Protein AF-A0A949HZ44-F1 (afdb_monomer_lite)

pLDDT: mean 90.41, std 11.31, range [50.12, 98.62]

Secondary structure (DSSP, 8-state):
---EEEEEE-TTS-EEEEEE--BTTB-SS--B-TTT--B-HHHHHHHHHHHHTT-------TTHHHHHHHHHHHHHHHHHHHHHHHHHHHHHHHHHHHHHHHHHHHHHHHHHHHHHHHHHHHHHHHHHHHHHHHHHHHHHHHHHHHHHHHHHHHHHHHHHHHHHHHHHHHHH-

Structure (mmCIF, N/CA/C/O backbone):
data_AF-A0A949HZ44-F1
#
_entry.id   AF-A0A949HZ44-F1
#
loop_
_atom_site.group_PDB
_atom_site.id
_atom_site.type_symbol
_atom_site.label_atom_id
_atom_site.label_alt_id
_atom_site.label_comp_id
_atom_site.label_asym_id
_atom_site.label_entity_id
_atom_site.label_seq_id
_atom_site.pdbx_PDB_ins_code
_atom_site.Cartn_x
_atom_site.Cartn_y
_atom_site.Cartn_z
_atom_site.occupancy
_atom_site.B_iso_or_equiv
_atom_site.auth_seq_id
_atom_site.auth_comp_id
_atom_site.auth_asym_id
_atom_site.auth_atom_id
_atom_site.pdbx_PDB_model_num
ATOM 1 N N . MET A 1 1 ? -34.686 -39.260 65.666 1.00 56.06 1 MET A N 1
ATOM 2 C CA . MET A 1 1 ? -35.848 -38.605 66.309 1.00 56.06 1 MET A CA 1
ATOM 3 C C . MET A 1 1 ? -35.494 -37.135 66.494 1.00 56.06 1 MET A C 1
ATOM 5 O O . MET A 1 1 ? -34.360 -36.870 66.865 1.00 56.06 1 MET A O 1
ATOM 9 N N . ALA A 1 2 ? -36.372 -36.196 66.132 1.00 78.25 2 ALA A N 1
ATOM 10 C CA . ALA A 1 2 ? -36.040 -34.767 66.109 1.00 78.25 2 ALA A CA 1
ATOM 11 C C . ALA A 1 2 ? -36.224 -34.125 67.494 1.00 78.25 2 ALA A C 1
ATOM 13 O O . ALA A 1 2 ? -37.278 -34.280 68.111 1.00 78.25 2 ALA A O 1
ATOM 14 N N . THR A 1 3 ? -35.207 -33.410 67.972 1.00 86.12 3 THR A N 1
ATOM 15 C CA . THR A 1 3 ? -35.294 -32.549 69.157 1.00 86.12 3 THR A CA 1
ATOM 16 C C . THR A 1 3 ? -35.895 -31.197 68.771 1.00 86.12 3 THR A C 1
ATOM 18 O O . THR A 1 3 ? -35.612 -30.659 67.700 1.00 86.12 3 THR A O 1
ATOM 21 N N . VAL A 1 4 ? -36.758 -30.655 69.630 1.00 89.19 4 VAL A N 1
ATOM 22 C CA . VAL A 1 4 ? -37.461 -29.386 69.411 1.00 89.19 4 VAL A CA 1
ATOM 23 C C . VAL A 1 4 ? -37.043 -28.377 70.487 1.00 89.19 4 VAL A C 1
ATOM 25 O O . VAL A 1 4 ? -37.170 -28.696 71.673 1.00 89.19 4 VAL A O 1
ATOM 28 N N . PRO A 1 5 ? -36.603 -27.159 70.112 1.00 91.25 5 PRO A N 1
ATOM 29 C CA . PRO A 1 5 ? -36.245 -26.125 71.075 1.00 91.25 5 PRO A CA 1
ATOM 30 C C . PRO A 1 5 ? -37.500 -25.470 71.655 1.00 91.25 5 PRO A C 1
ATOM 32 O O . PRO A 1 5 ? -38.259 -24.796 70.952 1.00 91.25 5 PRO A O 1
ATOM 35 N N . VAL A 1 6 ? -37.711 -25.626 72.959 1.00 91.31 6 VAL A N 1
ATOM 36 C CA . VAL A 1 6 ? -38.863 -25.073 73.677 1.00 91.31 6 VAL A CA 1
ATOM 37 C C . VAL A 1 6 ? -38.409 -23.901 74.541 1.00 91.31 6 VAL A C 1
ATOM 39 O O . VAL A 1 6 ? -37.501 -24.025 75.358 1.00 91.31 6 VAL A O 1
ATOM 42 N N . LYS A 1 7 ? -39.046 -22.738 74.359 1.00 92.38 7 LYS A N 1
ATOM 43 C CA . LYS A 1 7 ? -38.786 -21.507 75.125 1.00 92.38 7 LYS A CA 1
ATOM 44 C C . LYS A 1 7 ? -40.074 -21.052 75.800 1.00 92.38 7 LYS A C 1
ATOM 46 O O . LYS A 1 7 ? -41.062 -20.802 75.111 1.00 92.38 7 LYS A O 1
ATOM 51 N N . ILE A 1 8 ? -40.061 -20.935 77.126 1.00 91.75 8 ILE A N 1
ATOM 52 C CA . ILE A 1 8 ? -41.247 -20.640 77.943 1.00 91.75 8 ILE A CA 1
ATOM 53 C C . ILE A 1 8 ? -40.940 -19.488 78.902 1.00 91.75 8 ILE A C 1
ATOM 55 O O . ILE A 1 8 ? -39.791 -19.257 79.291 1.00 91.75 8 ILE A O 1
ATOM 59 N N . ILE A 1 9 ? -41.984 -18.758 79.288 1.00 92.75 9 ILE A N 1
ATOM 60 C CA . ILE A 1 9 ? -41.935 -17.716 80.311 1.00 92.75 9 ILE A CA 1
ATOM 61 C C . ILE A 1 9 ? -42.932 -18.095 81.409 1.00 92.75 9 ILE A C 1
ATOM 63 O O . ILE A 1 9 ? -44.128 -18.180 81.150 1.00 92.75 9 ILE A O 1
ATOM 67 N N . CYS A 1 10 ? -42.445 -18.341 82.627 1.00 93.31 10 CYS A N 1
ATOM 68 C CA . CYS A 1 10 ? -43.281 -18.635 83.792 1.00 93.31 10 CYS A CA 1
ATOM 69 C C . CYS A 1 10 ? -44.021 -17.363 84.253 1.00 93.31 10 CYS A C 1
ATOM 71 O O . CYS A 1 10 ? -43.443 -16.277 84.182 1.00 93.31 10 CYS A O 1
ATOM 73 N N . PRO A 1 11 ? -45.218 -17.459 84.864 1.00 88.31 11 PRO A N 1
ATOM 74 C CA . PRO A 1 11 ? -45.892 -16.315 85.494 1.00 88.31 11 PRO A CA 1
ATOM 75 C C . PRO A 1 11 ? -45.095 -15.621 86.612 1.00 88.31 11 PRO A C 1
ATOM 77 O O . PRO A 1 11 ? -45.414 -14.492 86.962 1.00 88.31 11 PRO A O 1
ATOM 80 N N . CYS A 1 12 ? -44.053 -16.248 87.174 1.00 91.12 12 CYS A N 1
ATOM 81 C CA . CYS A 1 12 ? -43.128 -15.573 88.093 1.00 91.12 12 CYS A CA 1
ATOM 82 C C . CYS A 1 12 ? -42.110 -14.660 87.372 1.00 91.12 12 CYS A C 1
ATOM 84 O O . CYS A 1 12 ? -41.221 -14.119 88.017 1.00 91.12 12 CYS A O 1
ATOM 86 N N . GLY A 1 13 ? -42.189 -14.541 86.040 1.00 89.50 13 GLY A N 1
ATOM 87 C CA . GLY A 1 13 ? -41.286 -13.757 85.191 1.00 89.50 13 GLY A CA 1
ATOM 88 C C . GLY A 1 13 ? -40.064 -14.523 84.670 1.00 89.50 13 GLY A C 1
ATOM 89 O O . GLY A 1 13 ? -39.397 -14.053 83.748 1.00 89.50 13 GLY A O 1
ATOM 90 N N . GLN A 1 14 ? -39.780 -15.717 85.205 1.00 93.50 14 GLN A N 1
ATOM 91 C CA . GLN A 1 14 ? -38.614 -16.506 84.806 1.00 93.50 14 GLN A CA 1
ATOM 92 C C . GLN A 1 14 ? -38.752 -17.007 83.367 1.00 93.50 14 GLN A C 1
ATOM 94 O O . GLN A 1 14 ? -39.707 -17.710 83.030 1.00 93.50 14 GLN A O 1
ATOM 99 N N . LYS A 1 15 ? -37.752 -16.705 82.539 1.00 93.38 15 LYS A N 1
ATOM 100 C CA . LYS A 1 15 ? -37.610 -17.262 81.190 1.00 93.38 15 LYS A CA 1
ATOM 101 C C . LYS A 1 15 ? -36.667 -18.455 81.239 1.00 93.38 15 LYS A C 1
ATOM 103 O O . LYS A 1 15 ? -35.639 -18.400 81.913 1.00 93.38 15 LYS A O 1
ATOM 108 N N . TYR A 1 16 ? -37.014 -19.523 80.538 1.00 92.06 16 TYR A N 1
ATOM 109 C CA . TYR A 1 16 ? -36.188 -20.722 80.473 1.00 92.06 16 TYR A CA 1
ATOM 110 C C . TYR A 1 16 ? -36.403 -21.442 79.142 1.00 92.06 16 TYR A C 1
ATOM 112 O O . TYR A 1 16 ? -37.449 -21.309 78.498 1.00 92.06 16 TYR A O 1
ATOM 120 N N . ALA A 1 17 ? -35.361 -22.140 78.701 1.00 93.19 17 ALA A N 1
ATOM 121 C CA . ALA A 1 17 ? -35.310 -22.810 77.414 1.00 93.19 17 ALA A CA 1
ATOM 122 C C . ALA A 1 17 ? -34.620 -24.163 77.557 1.00 93.19 17 ALA A C 1
ATOM 124 O O . ALA A 1 17 ? -33.692 -24.298 78.354 1.00 93.19 17 ALA A O 1
ATOM 125 N N . PHE A 1 18 ? -35.084 -25.142 76.793 1.00 92.06 18 PHE A N 1
ATOM 126 C CA . PHE A 1 18 ? -34.542 -26.494 76.775 1.00 92.06 18 PHE A CA 1
ATOM 127 C C . PHE A 1 18 ? -34.931 -27.182 75.468 1.00 92.06 18 PHE A C 1
ATOM 129 O O . PHE A 1 18 ? -35.954 -26.857 74.861 1.00 92.06 18 PHE A O 1
ATOM 136 N N . ASP A 1 19 ? -34.124 -28.150 75.057 1.00 92.25 19 ASP A N 1
ATOM 137 C CA . ASP A 1 19 ? -34.437 -29.012 73.926 1.00 92.25 19 ASP A CA 1
ATOM 138 C C . ASP A 1 19 ? -35.129 -30.270 74.441 1.00 92.25 19 ASP A C 1
ATOM 140 O O . ASP A 1 19 ? -34.665 -30.911 75.385 1.00 92.25 19 ASP A O 1
ATOM 144 N N . VAL A 1 20 ? -36.259 -30.621 73.835 1.00 91.31 20 VAL A N 1
ATOM 145 C CA . VAL A 1 20 ? -37.032 -31.802 74.224 1.00 91.31 20 VAL A CA 1
ATOM 146 C C . VAL A 1 20 ? -37.356 -32.641 73.007 1.00 91.31 20 VAL A C 1
ATOM 148 O O . VAL A 1 20 ? -37.585 -32.125 71.914 1.00 91.31 20 VAL A O 1
ATOM 151 N N . GLN A 1 21 ? -37.393 -33.951 73.204 1.00 92.19 21 GLN A N 1
ATOM 152 C CA . GLN A 1 21 ? -37.931 -34.881 72.231 1.00 92.19 21 GLN A CA 1
ATOM 153 C C . GLN A 1 21 ? -39.382 -35.209 72.620 1.00 92.19 21 GLN A C 1
ATOM 155 O O . GLN A 1 21 ? -39.588 -35.881 73.633 1.00 92.19 21 GLN A O 1
ATOM 160 N N . PRO A 1 22 ? -40.394 -34.721 71.879 1.00 90.31 22 PRO A N 1
ATOM 161 C CA . PRO A 1 22 ? -41.787 -34.961 72.235 1.00 90.31 22 PRO A CA 1
ATOM 162 C C . PRO A 1 22 ? -42.174 -36.438 72.094 1.00 90.31 22 PRO A C 1
ATOM 164 O O . PRO A 1 22 ? -41.756 -37.103 71.144 1.00 90.31 22 PRO A O 1
ATOM 167 N N . PHE A 1 23 ? -43.027 -36.921 72.994 1.00 90.50 23 PHE A N 1
ATOM 168 C CA . PHE A 1 23 ? -43.716 -38.210 72.884 1.00 90.50 23 PHE A CA 1
ATOM 169 C C . PHE A 1 23 ? -45.196 -37.920 72.598 1.00 90.50 23 PHE A C 1
ATOM 171 O O . PHE A 1 23 ? -45.801 -37.106 73.296 1.00 90.50 23 PHE A O 1
ATOM 178 N N . ASP A 1 24 ? -45.747 -38.459 71.505 1.00 87.12 24 ASP A N 1
ATOM 179 C CA . ASP A 1 24 ? -47.090 -38.122 70.985 1.00 87.12 24 ASP A CA 1
ATOM 180 C C . ASP A 1 24 ? -47.368 -36.609 70.852 1.00 87.12 24 ASP A C 1
ATOM 182 O O . ASP A 1 24 ? -48.465 -36.108 71.108 1.00 87.12 24 ASP A O 1
ATOM 186 N N . GLY A 1 25 ? -46.342 -35.842 70.467 1.00 87.38 25 GLY A N 1
ATOM 187 C CA . GLY A 1 25 ? -46.447 -34.389 70.292 1.00 87.38 25 GLY A CA 1
ATOM 188 C C . GLY A 1 25 ? -46.580 -33.596 71.598 1.00 87.38 25 GLY A C 1
ATOM 189 O O . GLY A 1 25 ? -46.962 -32.425 71.564 1.00 87.38 25 GLY A O 1
ATOM 190 N N . ARG A 1 26 ? -46.262 -34.210 72.745 1.00 91.62 26 ARG A N 1
ATOM 191 C CA . ARG A 1 26 ? -46.287 -33.593 74.078 1.00 91.62 26 ARG A CA 1
ATOM 192 C C . ARG A 1 26 ? -44.978 -33.827 74.835 1.00 91.62 26 ARG A C 1
ATOM 194 O O . ARG A 1 26 ? -44.112 -34.590 74.414 1.00 91.62 26 ARG A O 1
ATOM 201 N N . MET A 1 27 ? -44.833 -33.132 75.956 1.00 92.25 27 MET A N 1
ATOM 202 C CA . MET A 1 27 ? -43.734 -33.284 76.899 1.00 92.25 27 MET A CA 1
ATOM 203 C C . MET A 1 27 ? -43.673 -34.716 77.450 1.00 92.25 27 MET A C 1
ATOM 205 O O . MET A 1 27 ? -44.686 -35.196 77.958 1.00 92.25 27 MET A O 1
ATOM 209 N N . PRO A 1 28 ? -42.501 -35.378 77.408 1.00 91.69 28 PRO A N 1
ATOM 210 C CA . PRO A 1 28 ? -42.337 -36.727 77.949 1.00 91.69 28 PRO A CA 1
ATOM 211 C C . PRO A 1 28 ? -42.303 -36.756 79.484 1.00 91.69 28 PRO A C 1
ATOM 213 O O . PRO A 1 28 ? -42.671 -37.757 80.088 1.00 91.69 28 PRO A O 1
ATOM 216 N N . VAL A 1 29 ? -41.867 -35.662 80.119 1.00 91.50 29 VAL A N 1
ATOM 217 C CA . VAL A 1 29 ? -41.779 -35.516 81.578 1.00 91.50 29 VAL A CA 1
ATOM 218 C C . VAL A 1 29 ? -42.298 -34.144 82.017 1.00 91.50 29 VAL A C 1
ATOM 220 O O . VAL A 1 29 ? -42.220 -33.192 81.230 1.00 91.50 29 VAL A O 1
ATOM 223 N N . PRO A 1 30 ? -42.809 -34.013 83.257 1.00 92.75 30 PRO A N 1
ATOM 224 C CA . PRO A 1 30 ? -43.186 -32.720 83.809 1.00 92.75 30 PRO A CA 1
ATOM 225 C C . PRO A 1 30 ? -41.990 -31.767 83.864 1.00 92.75 30 PRO A C 1
ATOM 227 O O . PRO A 1 30 ? -40.879 -32.175 84.206 1.00 92.75 30 PRO A O 1
ATOM 230 N N . VAL A 1 31 ? -42.222 -30.491 83.560 1.00 92.94 31 VAL A N 1
ATOM 231 C CA . VAL A 1 31 ? -41.200 -29.442 83.658 1.00 92.94 31 VAL A CA 1
ATOM 232 C C . VAL A 1 31 ? -41.650 -28.392 84.651 1.00 92.94 31 VAL A C 1
ATOM 234 O O . VAL A 1 31 ? -42.687 -27.755 84.478 1.00 92.94 31 VAL A O 1
ATOM 237 N N . PHE A 1 32 ? -40.828 -28.186 85.674 1.00 95.12 32 PHE A N 1
ATOM 238 C CA . PHE A 1 32 ? -41.060 -27.190 86.708 1.00 95.12 32 PHE A CA 1
ATOM 239 C C . PHE A 1 32 ? -40.191 -25.961 86.480 1.00 95.12 32 PHE A C 1
ATOM 241 O O . PHE A 1 32 ? -39.047 -26.050 86.030 1.00 95.12 32 PHE A O 1
ATOM 248 N N . CYS A 1 33 ? -40.733 -24.796 86.818 1.00 94.50 33 CYS A N 1
ATOM 249 C CA . CYS A 1 33 ? -39.981 -23.554 86.787 1.00 94.50 33 CYS A CA 1
ATOM 250 C C . CYS A 1 33 ? -38.798 -23.628 87.773 1.00 94.50 33 CYS A C 1
ATOM 252 O O . CYS A 1 33 ? -39.036 -23.837 88.965 1.00 94.50 33 CYS A O 1
ATOM 254 N N . PRO A 1 34 ? -37.550 -23.368 87.337 1.00 94.12 34 PRO A N 1
ATOM 255 C CA . PRO A 1 34 ? -36.376 -23.458 88.210 1.00 94.12 34 PRO A CA 1
ATOM 256 C C . PRO A 1 34 ? -36.353 -22.391 89.316 1.00 94.12 34 PRO A C 1
ATOM 258 O O . PRO A 1 34 ? -35.609 -22.529 90.278 1.00 94.12 34 PRO A O 1
ATOM 261 N N . ALA A 1 35 ? -37.159 -21.330 89.193 1.00 94.50 35 ALA A N 1
ATOM 262 C CA . ALA A 1 35 ? -37.201 -20.237 90.164 1.00 94.50 35 ALA A CA 1
ATOM 263 C C . ALA A 1 35 ? -38.286 -20.407 91.242 1.00 94.50 35 ALA A C 1
ATOM 265 O O . ALA A 1 35 ? -38.070 -20.033 92.388 1.00 94.50 35 ALA A O 1
ATOM 266 N N . CYS A 1 36 ? -39.468 -20.929 90.889 1.00 94.69 36 CYS A N 1
ATOM 267 C CA . CYS A 1 36 ? -40.614 -20.988 91.811 1.00 94.69 36 CYS A CA 1
ATOM 268 C C . CYS A 1 36 ? -41.278 -22.366 91.924 1.00 94.69 36 CYS A C 1
ATOM 270 O O . CYS A 1 36 ? -42.276 -22.495 92.629 1.00 94.69 36 CYS A O 1
ATOM 272 N N . GLY A 1 37 ? -40.790 -23.377 91.201 1.00 92.94 37 GLY A N 1
ATOM 273 C CA . GLY A 1 37 ? -41.316 -24.743 91.258 1.00 92.94 37 GLY A CA 1
ATOM 274 C C . GLY A 1 37 ? -42.713 -24.941 90.659 1.00 92.94 37 GLY A C 1
ATOM 275 O O . GLY A 1 37 ? -43.234 -26.049 90.711 1.00 92.94 37 GLY A O 1
ATOM 276 N N . LYS A 1 38 ? -43.342 -23.908 90.075 1.00 93.62 38 LYS A N 1
ATOM 277 C CA . LYS A 1 38 ? -44.639 -24.053 89.391 1.00 93.62 38 LYS A CA 1
ATOM 278 C C . LYS A 1 38 ? -44.521 -24.960 88.167 1.00 93.62 38 LYS A C 1
ATOM 280 O O . LYS A 1 38 ? -43.526 -24.900 87.446 1.00 93.62 38 LYS A O 1
ATOM 285 N N . ASP A 1 39 ? -45.562 -25.749 87.919 1.00 94.88 39 ASP A N 1
ATOM 286 C CA . ASP A 1 39 ? -45.661 -26.626 86.753 1.00 94.88 39 ASP A CA 1
ATOM 287 C C . ASP A 1 39 ? -45.801 -25.808 85.454 1.00 94.88 39 ASP A C 1
ATOM 289 O O . ASP A 1 39 ? -46.775 -25.079 85.260 1.00 94.88 39 ASP A O 1
ATOM 293 N N . GLY A 1 40 ? -44.800 -25.914 84.580 1.00 91.44 40 GLY A N 1
ATOM 294 C CA . GLY A 1 40 ? -44.736 -25.287 83.258 1.00 91.44 40 GLY A CA 1
ATOM 295 C C . GLY A 1 40 ? -45.052 -26.247 82.106 1.00 91.44 40 GLY A C 1
ATOM 296 O O . GLY A 1 40 ? -44.948 -25.865 80.938 1.00 91.44 40 GLY A O 1
ATOM 297 N N . THR A 1 41 ? -45.451 -27.488 82.399 1.00 93.62 41 THR A N 1
ATOM 298 C CA . THR A 1 41 ? -45.674 -28.548 81.397 1.00 93.62 41 THR A CA 1
ATOM 299 C C . THR A 1 41 ? -46.748 -28.164 80.379 1.00 93.62 41 THR A C 1
ATOM 301 O O . THR A 1 41 ? -46.637 -28.473 79.189 1.00 93.62 41 THR A O 1
ATOM 304 N N . ARG A 1 42 ? -47.790 -27.444 80.815 1.00 92.56 42 ARG A N 1
ATOM 305 C CA . ARG A 1 42 ? -48.853 -26.956 79.924 1.00 92.56 42 ARG A CA 1
ATOM 306 C C . ARG A 1 42 ? -48.325 -25.958 78.892 1.00 92.56 42 ARG A C 1
ATOM 308 O O . ARG A 1 42 ? -48.648 -26.081 77.710 1.00 92.56 42 ARG A O 1
ATOM 315 N N . ASP A 1 43 ? -47.501 -25.011 79.322 1.00 92.44 43 ASP A N 1
ATOM 316 C CA . ASP A 1 43 ? -46.927 -23.993 78.440 1.00 92.44 43 ASP A CA 1
ATOM 317 C C . ASP A 1 43 ? -45.933 -24.621 77.455 1.00 92.44 43 ASP A C 1
ATOM 319 O O . ASP A 1 43 ? -45.940 -24.294 76.265 1.00 92.44 43 ASP A O 1
ATOM 323 N N . ALA A 1 44 ? -45.155 -25.605 77.917 1.00 92.31 44 ALA A N 1
ATOM 324 C CA . ALA A 1 44 ? -44.261 -26.394 77.075 1.00 92.31 44 ALA A CA 1
ATOM 325 C C . ALA A 1 44 ? -45.018 -27.120 75.953 1.00 92.31 44 ALA A C 1
ATOM 327 O O . ALA A 1 44 ? -44.655 -27.008 74.781 1.00 92.31 44 ALA A O 1
ATOM 328 N N . ASN A 1 45 ? -46.126 -27.789 76.291 1.00 93.69 45 ASN A N 1
ATOM 329 C CA . ASN A 1 45 ? -46.983 -28.475 75.322 1.00 93.69 45 ASN A CA 1
ATOM 330 C C . ASN A 1 45 ? -47.568 -27.521 74.266 1.00 93.69 45 ASN A C 1
ATOM 332 O O . ASN A 1 45 ? -47.662 -27.889 73.095 1.00 93.69 45 ASN A O 1
ATOM 336 N N . HIS A 1 46 ? -47.925 -26.286 74.639 1.00 91.56 46 HIS A N 1
ATOM 337 C CA . HIS A 1 46 ? -48.403 -25.283 73.678 1.00 91.56 46 HIS A CA 1
ATOM 338 C C . HIS A 1 46 ? -47.318 -24.851 72.682 1.00 91.56 46 HIS A C 1
ATOM 340 O O . HIS A 1 46 ? -47.608 -24.673 71.495 1.00 91.56 46 HIS A O 1
ATOM 346 N N . VAL A 1 47 ? -46.074 -24.692 73.142 1.00 89.94 47 VAL A N 1
ATOM 347 C CA . VAL A 1 47 ? -44.938 -24.341 72.276 1.00 89.94 47 VAL A CA 1
ATOM 348 C C . VAL A 1 47 ? -44.605 -25.490 71.324 1.00 89.94 47 VAL A C 1
ATOM 350 O O . VAL A 1 47 ? -44.483 -25.254 70.122 1.00 89.94 47 VAL A O 1
ATOM 353 N N . ILE A 1 48 ? -44.554 -26.729 71.827 1.00 91.06 48 ILE A N 1
ATOM 354 C CA . ILE A 1 48 ? -44.351 -27.933 71.004 1.00 91.06 48 ILE A CA 1
ATOM 355 C C . ILE A 1 48 ? -45.430 -28.027 69.922 1.00 91.06 48 ILE A C 1
ATOM 357 O O . ILE A 1 48 ? -45.101 -28.161 68.746 1.00 91.06 48 ILE A O 1
ATOM 361 N N . ALA A 1 49 ? -46.707 -27.866 70.286 1.00 89.38 49 ALA A N 1
ATOM 362 C CA . ALA A 1 49 ? -47.809 -27.905 69.328 1.00 89.38 49 ALA A CA 1
ATOM 363 C C . ALA A 1 49 ? -47.661 -26.843 68.224 1.00 89.38 49 ALA A C 1
ATOM 365 O O . ALA A 1 49 ? -47.934 -27.127 67.057 1.00 89.38 49 ALA A O 1
ATOM 366 N N . ARG A 1 50 ? -47.192 -25.632 68.559 1.00 86.50 50 ARG A N 1
ATOM 367 C CA . ARG A 1 50 ? -46.969 -24.555 67.579 1.00 86.50 50 ARG A CA 1
ATOM 368 C C . ARG A 1 50 ? -45.828 -24.879 66.612 1.00 86.50 50 ARG A C 1
ATOM 370 O O . ARG A 1 50 ? -45.975 -24.614 65.419 1.00 86.50 50 ARG A O 1
ATOM 377 N N . ILE A 1 51 ? -44.733 -25.448 67.118 1.00 86.38 51 ILE A N 1
ATOM 378 C CA . ILE A 1 51 ? -43.563 -25.818 66.309 1.00 86.38 51 ILE A CA 1
ATOM 379 C C . ILE A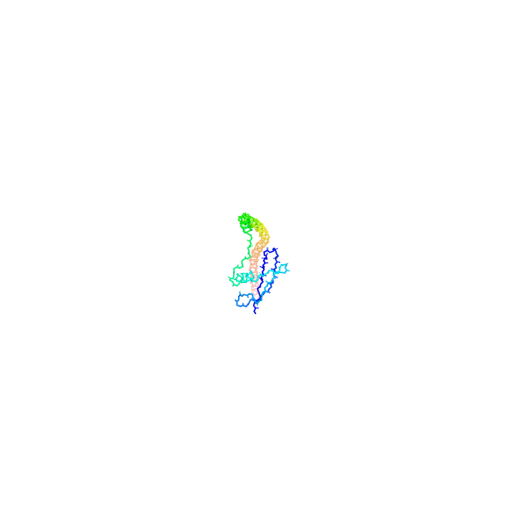 1 51 ? -43.898 -27.002 65.396 1.00 86.38 51 ILE A C 1
ATOM 381 O O . ILE A 1 51 ? -43.645 -26.933 64.196 1.00 86.38 51 ILE A O 1
ATOM 385 N N . LEU A 1 52 ? -44.551 -28.042 65.926 1.00 85.06 52 LEU A N 1
ATOM 386 C CA . LEU A 1 52 ? -45.001 -29.197 65.138 1.00 85.06 52 LEU A CA 1
ATOM 387 C C . LEU A 1 52 ? -46.049 -28.816 64.080 1.00 85.06 52 LEU A C 1
ATOM 389 O O . LEU A 1 52 ? -46.080 -29.410 63.009 1.00 85.06 52 LEU A O 1
ATOM 393 N N . SER A 1 53 ? -46.868 -27.793 64.344 1.00 82.19 53 SER A N 1
ATOM 394 C CA . SER A 1 53 ? -47.831 -27.250 63.372 1.00 82.19 53 SER A CA 1
ATOM 395 C C . SER A 1 53 ? -47.207 -26.278 62.354 1.00 82.19 53 SER A C 1
ATOM 397 O O . SER A 1 53 ? -47.947 -25.627 61.617 1.00 82.19 53 SER A O 1
ATOM 399 N N . GLY A 1 54 ? -45.879 -26.095 62.343 1.00 72.25 54 GLY A N 1
ATOM 400 C CA . GLY A 1 54 ? -45.177 -25.224 61.390 1.00 72.25 54 GLY A CA 1
ATOM 401 C C . GLY A 1 54 ? -45.427 -23.717 61.563 1.00 72.25 54 GLY A C 1
ATOM 402 O O . GLY A 1 54 ? -45.059 -22.933 60.693 1.00 72.25 54 GLY A O 1
ATOM 403 N N . LYS A 1 55 ? -46.031 -23.273 62.677 1.00 64.88 55 LYS A N 1
ATOM 404 C CA . LYS A 1 55 ? -46.402 -21.861 62.929 1.00 64.88 55 LYS A CA 1
ATOM 405 C C . LYS A 1 55 ? -45.304 -21.059 63.644 1.00 64.88 55 LYS A C 1
ATOM 407 O O . LYS A 1 55 ? -45.594 -20.230 64.509 1.00 64.88 55 LYS A O 1
ATOM 412 N N . THR A 1 56 ? -44.041 -21.294 63.306 1.00 54.31 56 THR A N 1
ATOM 413 C CA . THR A 1 56 ? -42.906 -20.489 63.787 1.00 54.31 56 THR A CA 1
ATOM 414 C C . THR A 1 56 ? -42.330 -19.669 62.647 1.00 54.31 56 THR A C 1
ATOM 416 O O . THR A 1 56 ? -41.452 -20.128 61.926 1.00 54.31 56 THR A O 1
ATOM 419 N N . GLN A 1 57 ? -42.817 -18.438 62.506 1.00 52.53 57 GLN A N 1
ATOM 420 C CA . GLN A 1 57 ? -42.197 -17.426 61.660 1.00 52.53 57 GLN A CA 1
ATOM 421 C C . GLN A 1 57 ? -41.375 -16.489 62.557 1.00 52.53 57 GLN A C 1
ATOM 423 O O . GLN A 1 57 ? -41.947 -15.843 63.441 1.00 52.53 57 GLN A O 1
ATOM 428 N N . PRO A 1 58 ? -40.043 -16.411 62.388 1.00 55.66 58 PRO A N 1
ATOM 429 C CA . PRO A 1 58 ? -39.268 -15.300 62.918 1.00 55.66 58 PRO A CA 1
ATOM 430 C C . PRO A 1 58 ? -39.748 -14.020 62.223 1.00 55.66 58 PRO A C 1
ATOM 432 O O . PRO A 1 58 ? -39.624 -13.878 61.009 1.00 55.66 58 PRO A O 1
ATOM 435 N N . LEU A 1 59 ? -40.356 -13.112 62.980 1.00 50.12 59 LEU A N 1
ATOM 436 C CA . LEU A 1 59 ? -40.802 -11.811 62.488 1.00 50.12 59 LEU A CA 1
ATOM 437 C C . LEU A 1 59 ? -39.574 -10.927 62.214 1.00 50.12 59 LEU A C 1
ATOM 439 O O . LEU A 1 59 ? -38.920 -10.473 63.152 1.00 50.12 59 LEU A O 1
ATOM 443 N N . ALA A 1 60 ? -39.263 -10.682 60.939 1.00 56.41 60 ALA A N 1
ATOM 444 C CA . ALA A 1 60 ? -38.405 -9.570 60.534 1.00 56.41 60 ALA A CA 1
ATOM 445 C C . ALA A 1 60 ? -39.218 -8.255 60.571 1.00 56.41 60 ALA A C 1
ATOM 447 O O . ALA A 1 60 ? -40.411 -8.276 60.252 1.00 56.41 60 ALA A O 1
ATOM 448 N N . PRO A 1 61 ? -38.625 -7.113 60.971 1.00 58.97 61 PRO A N 1
ATOM 449 C CA . PRO A 1 61 ? -39.352 -5.852 61.084 1.00 58.97 61 PRO A CA 1
ATOM 450 C C . PRO A 1 61 ? -39.788 -5.311 59.701 1.00 58.97 61 PRO A C 1
ATOM 452 O O . PRO A 1 61 ? -38.976 -5.280 58.777 1.00 58.97 61 PRO A O 1
ATOM 455 N N . PRO A 1 62 ? -41.033 -4.815 59.554 1.00 58.38 62 PRO A N 1
ATOM 456 C CA . PRO A 1 62 ? -41.647 -4.442 58.268 1.00 58.38 62 PRO A CA 1
ATOM 457 C C . PRO A 1 62 ? -41.107 -3.157 57.603 1.00 58.38 62 PRO A C 1
ATOM 459 O O . PRO A 1 62 ? -41.619 -2.753 56.566 1.00 58.38 62 PRO A O 1
ATOM 462 N N . GLY A 1 63 ? -40.101 -2.487 58.177 1.00 61.50 63 GLY A N 1
ATOM 463 C CA . GLY A 1 63 ? -39.620 -1.182 57.692 1.00 61.50 63 GLY A CA 1
ATOM 464 C C . GLY A 1 63 ? -38.372 -1.213 56.806 1.00 61.50 63 GLY A C 1
ATOM 465 O O . GLY A 1 63 ? -38.051 -0.214 56.173 1.00 61.50 63 GLY A O 1
ATOM 466 N N . VAL A 1 64 ? -37.636 -2.327 56.764 1.00 59.41 64 VAL A N 1
ATOM 467 C CA . VAL A 1 64 ? -36.315 -2.360 56.104 1.00 59.41 64 VAL A CA 1
ATOM 468 C C . VAL A 1 64 ? -36.440 -2.586 54.592 1.00 59.41 64 VAL A C 1
ATOM 470 O O . VAL A 1 64 ? -35.684 -2.002 53.822 1.00 59.41 64 VAL A O 1
ATOM 473 N N . SER A 1 65 ? -37.424 -3.373 54.150 1.00 65.19 65 SER A N 1
ATOM 474 C CA . SER A 1 65 ? -37.632 -3.691 52.729 1.00 65.19 65 SER A CA 1
ATOM 475 C C . SER A 1 65 ? -38.146 -2.498 51.918 1.00 65.19 65 SER A C 1
ATOM 477 O O . SER A 1 65 ? -37.611 -2.204 50.854 1.00 65.19 65 SER A O 1
ATOM 479 N N . THR A 1 66 ? -39.100 -1.741 52.463 1.00 69.06 66 THR A N 1
ATOM 480 C CA . THR A 1 66 ? -39.693 -0.554 51.822 1.00 69.06 66 THR A CA 1
ATOM 481 C C . THR A 1 66 ? -38.693 0.595 51.657 1.00 69.06 66 THR A C 1
ATOM 483 O O . THR A 1 66 ? -38.713 1.317 50.656 1.00 69.06 66 THR A O 1
ATOM 486 N N . LEU A 1 67 ? -37.765 0.757 52.606 1.00 72.12 67 LEU A N 1
ATOM 487 C CA . LEU A 1 67 ? -36.662 1.717 52.483 1.00 72.12 67 LEU A CA 1
ATOM 488 C C . LEU A 1 67 ? -35.651 1.291 51.409 1.00 72.12 67 LEU A C 1
ATOM 490 O O . LEU A 1 67 ? -35.143 2.132 50.673 1.00 72.12 67 LEU A O 1
ATOM 494 N N . LEU A 1 68 ? -35.383 -0.009 51.275 1.00 72.81 68 LEU A N 1
ATOM 495 C CA . LEU A 1 68 ? -34.485 -0.519 50.240 1.00 72.81 68 LEU A CA 1
ATOM 496 C C . LEU A 1 68 ? -35.057 -0.308 48.826 1.00 72.81 68 LEU A C 1
ATOM 498 O O . LEU A 1 68 ? -34.337 0.124 47.929 1.00 72.81 68 LEU A O 1
ATOM 502 N N . GLU A 1 69 ? -36.349 -0.572 48.633 1.00 73.50 69 GLU A N 1
ATOM 503 C CA . GLU A 1 69 ? -37.037 -0.443 47.337 1.00 73.50 69 GLU A CA 1
ATOM 504 C C . GLU A 1 69 ? -37.148 1.017 46.873 1.00 73.50 69 GLU A C 1
ATOM 506 O O . GLU A 1 69 ? -36.921 1.329 45.703 1.00 73.50 69 GLU A O 1
ATOM 511 N N . SER A 1 70 ? -37.423 1.941 47.796 1.00 75.75 70 SER A N 1
ATOM 512 C CA . SER A 1 70 ? -37.450 3.380 47.496 1.00 75.75 70 SER A CA 1
ATOM 513 C C . SER A 1 70 ? -36.064 3.907 47.111 1.00 75.75 70 SER A C 1
ATOM 515 O O . SER A 1 70 ? -35.930 4.599 46.097 1.00 75.75 70 SER A O 1
ATOM 517 N N . LEU A 1 71 ? -35.008 3.499 47.821 1.00 78.06 71 LEU A N 1
ATOM 518 C CA . LEU A 1 71 ? -33.629 3.828 47.443 1.00 78.06 71 LEU A CA 1
ATOM 519 C C . LEU A 1 71 ? -33.256 3.257 46.067 1.00 78.06 71 LEU A C 1
ATOM 521 O O . LEU A 1 71 ? -32.679 3.971 45.247 1.00 78.06 71 LEU A O 1
ATOM 525 N N . GLN A 1 72 ? -33.638 2.012 45.771 1.00 78.81 72 GLN A N 1
ATOM 526 C CA . GLN A 1 72 ? -33.405 1.395 44.461 1.00 78.81 72 GLN A CA 1
ATOM 527 C C . GLN A 1 72 ? -34.125 2.141 43.332 1.00 78.81 72 GLN A C 1
ATOM 529 O O . GLN A 1 72 ? -33.511 2.408 42.300 1.00 78.81 72 GLN A O 1
ATOM 534 N N . SER A 1 73 ? -35.382 2.544 43.538 1.00 77.25 73 SER A N 1
ATOM 535 C CA . SER A 1 73 ? -36.151 3.300 42.537 1.00 77.25 73 SER A CA 1
ATOM 536 C C . SER A 1 73 ? -35.563 4.685 42.242 1.00 77.25 73 SER A C 1
ATOM 538 O O . SER A 1 73 ? -35.656 5.166 41.115 1.00 77.25 73 SER A O 1
ATOM 540 N N . THR A 1 74 ? -34.902 5.295 43.231 1.00 80.94 74 THR A N 1
ATOM 541 C CA . THR A 1 74 ? -34.285 6.620 43.089 1.00 80.94 74 THR A CA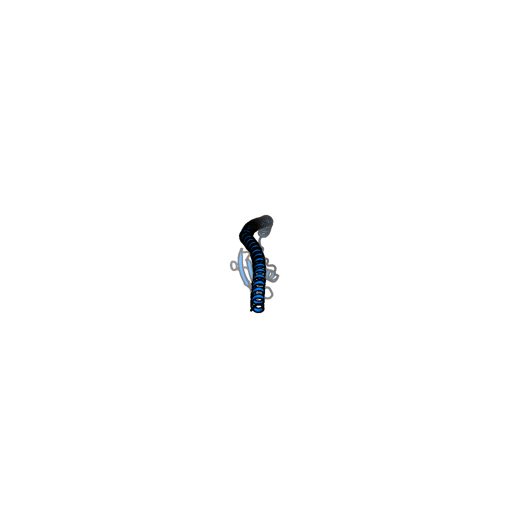 1
ATOM 542 C C . THR A 1 74 ? -32.888 6.533 42.465 1.00 80.94 74 THR A C 1
ATOM 544 O O . THR A 1 74 ? -32.498 7.401 41.690 1.00 80.94 74 THR A O 1
ATOM 547 N N . LEU A 1 75 ? -32.123 5.476 42.762 1.00 84.25 75 LEU A N 1
ATOM 548 C CA . LEU A 1 75 ? -30.745 5.302 42.279 1.00 84.25 75 LEU A CA 1
ATOM 549 C C . LEU A 1 75 ? -30.656 4.661 40.886 1.00 84.25 75 LEU A C 1
ATOM 551 O O . LEU A 1 75 ? -29.734 4.975 40.133 1.00 84.25 75 LEU A O 1
ATOM 555 N N . ALA A 1 76 ? -31.599 3.789 40.521 1.00 86.75 76 ALA A N 1
ATOM 556 C CA . ALA A 1 76 ? -31.626 3.116 39.222 1.00 86.75 76 ALA A CA 1
ATOM 557 C C . ALA A 1 76 ? -31.544 4.061 37.999 1.00 86.75 76 ALA A C 1
ATOM 559 O O . ALA A 1 76 ? -30.712 3.791 37.128 1.00 86.75 76 ALA A O 1
ATOM 560 N N . PRO A 1 77 ? -32.321 5.163 37.902 1.00 87.62 77 PRO A N 1
ATOM 561 C CA . PRO A 1 77 ? -32.228 6.067 36.753 1.00 87.62 77 PRO A CA 1
ATOM 562 C C . PRO A 1 77 ? -30.862 6.760 36.665 1.00 87.62 77 PRO A C 1
ATOM 564 O O . PRO A 1 77 ? -30.278 6.829 35.589 1.00 87.62 77 PRO A O 1
ATOM 567 N N . HIS A 1 78 ? -30.292 7.183 37.796 1.00 90.19 78 HIS A N 1
ATOM 568 C CA . HIS A 1 78 ? -28.976 7.826 37.819 1.00 90.19 78 HIS A CA 1
ATOM 569 C C . HIS A 1 78 ? -27.839 6.875 37.440 1.00 90.19 78 HIS A C 1
ATOM 571 O O . HIS A 1 78 ? -26.894 7.284 36.769 1.00 90.19 78 HIS A O 1
ATOM 577 N N . LEU A 1 79 ? -27.926 5.601 37.831 1.00 92.56 79 LEU A N 1
ATOM 578 C CA . LEU A 1 79 ? -26.970 4.585 37.392 1.00 92.56 79 LEU A CA 1
ATOM 579 C C . LEU A 1 79 ? -27.091 4.315 35.889 1.00 92.56 79 LEU A C 1
ATOM 581 O O . LEU A 1 79 ? -26.069 4.195 35.215 1.00 92.56 79 LEU A O 1
ATOM 585 N N . ALA A 1 80 ? -28.312 4.259 35.352 1.00 93.50 80 ALA A N 1
ATOM 586 C CA . ALA A 1 80 ? -28.534 4.096 33.918 1.00 93.50 80 ALA A CA 1
ATOM 587 C C . ALA A 1 80 ? -27.948 5.271 33.117 1.00 93.50 80 ALA A C 1
ATOM 589 O O . ALA A 1 80 ? -27.251 5.045 32.125 1.00 93.50 80 ALA A O 1
ATOM 590 N N . ASP A 1 81 ? -28.155 6.503 33.585 1.00 94.38 81 ASP A N 1
ATOM 591 C CA . ASP A 1 81 ? -27.568 7.700 32.977 1.00 94.38 81 ASP A CA 1
ATOM 592 C C . ASP A 1 81 ? -26.038 7.699 33.088 1.00 94.38 81 ASP A C 1
ATOM 594 O O . ASP A 1 81 ? -25.352 7.918 32.091 1.00 94.38 81 ASP A O 1
ATOM 598 N N . ALA A 1 82 ? -25.477 7.347 34.248 1.00 95.12 82 ALA A N 1
ATOM 599 C CA . ALA A 1 82 ? -24.028 7.267 34.430 1.00 95.12 82 ALA A CA 1
ATOM 600 C C . ALA A 1 82 ? -23.374 6.222 33.507 1.00 95.12 82 ALA A C 1
ATOM 602 O O . ALA A 1 82 ? -22.302 6.472 32.944 1.00 95.12 82 ALA A O 1
ATOM 603 N N . VAL A 1 83 ? -24.021 5.065 33.318 1.00 96.50 83 VAL A N 1
ATOM 604 C CA . VAL A 1 83 ? -23.564 4.024 32.382 1.00 96.50 83 VAL A CA 1
ATOM 605 C C . VAL A 1 83 ? -23.672 4.514 30.941 1.00 96.50 83 VAL A C 1
ATOM 607 O O . VAL A 1 83 ? -22.712 4.382 30.181 1.00 96.50 83 VAL A O 1
ATOM 610 N N . LYS A 1 84 ? -24.797 5.125 30.560 1.00 96.94 84 LYS A N 1
ATOM 611 C CA . LYS A 1 84 ? -24.984 5.704 29.225 1.00 96.94 84 LYS A CA 1
ATOM 612 C C . LYS A 1 84 ? -23.912 6.749 28.923 1.00 96.94 84 LYS A C 1
ATOM 614 O O . LYS A 1 84 ? -23.274 6.677 27.875 1.00 96.94 84 LYS A O 1
ATOM 619 N N . ASP A 1 85 ? -23.657 7.664 29.851 1.00 96.75 85 ASP A N 1
ATOM 620 C CA . ASP A 1 85 ? -22.642 8.705 29.703 1.00 96.75 85 ASP A CA 1
ATOM 621 C C . ASP A 1 85 ? -21.231 8.126 29.619 1.00 96.75 85 ASP A C 1
ATOM 623 O O . ASP A 1 85 ? -20.394 8.642 28.877 1.00 96.75 85 ASP A O 1
ATOM 627 N N . ALA A 1 86 ? -20.931 7.063 30.370 1.00 97.06 86 ALA A N 1
ATOM 628 C CA . ALA A 1 86 ? -19.654 6.363 30.257 1.00 97.06 86 ALA A CA 1
ATOM 629 C C . ALA A 1 86 ? -19.485 5.732 28.865 1.00 97.06 86 ALA A C 1
ATOM 631 O O . ALA A 1 86 ? -18.454 5.940 28.224 1.00 97.06 86 ALA A O 1
ATOM 632 N N . VAL A 1 87 ? -20.514 5.045 28.362 1.00 98.19 87 VAL A N 1
ATOM 633 C CA . VAL A 1 87 ? -20.497 4.418 27.031 1.00 98.19 87 VAL A CA 1
ATOM 634 C C . VAL A 1 87 ? -20.389 5.463 25.921 1.00 98.19 87 VAL A C 1
ATOM 636 O O . VAL A 1 87 ? -19.590 5.296 25.003 1.00 98.19 87 VAL A O 1
ATOM 639 N N . VAL A 1 88 ? -21.143 6.563 25.997 1.00 98.25 88 VAL A N 1
ATOM 640 C CA . VAL A 1 88 ? -21.082 7.643 24.998 1.00 98.25 88 VAL A CA 1
ATOM 641 C C . VAL A 1 88 ? -19.701 8.295 24.986 1.00 98.25 88 VAL A C 1
ATOM 643 O O . VAL A 1 88 ? -19.158 8.549 23.909 1.00 98.25 88 VAL A O 1
ATOM 646 N N . ARG A 1 89 ? -19.103 8.536 26.160 1.00 97.88 89 ARG A N 1
ATOM 647 C CA . ARG A 1 89 ? -17.741 9.082 26.257 1.00 97.88 89 ARG A CA 1
ATOM 648 C C . ARG A 1 89 ? -16.706 8.139 25.657 1.00 97.88 89 ARG A C 1
ATOM 650 O O . ARG A 1 89 ? -15.850 8.606 24.905 1.00 97.88 89 ARG A O 1
ATOM 657 N N . GLU A 1 90 ? -16.809 6.845 25.943 1.00 98.12 90 GLU A N 1
ATOM 658 C CA . GLU A 1 90 ? -15.913 5.832 25.386 1.00 98.12 90 GLU A CA 1
ATOM 659 C C . GLU A 1 90 ? -16.064 5.737 23.863 1.00 98.12 90 GLU A C 1
ATOM 661 O O . GLU A 1 90 ? -15.084 5.868 23.132 1.00 98.12 90 GLU A O 1
ATOM 666 N N . LEU A 1 91 ? -17.293 5.645 23.350 1.00 98.56 91 LEU A N 1
ATOM 667 C CA . LEU A 1 91 ? -17.550 5.600 21.909 1.00 98.56 91 LEU A CA 1
ATOM 668 C C . LEU A 1 91 ? -17.055 6.871 21.197 1.00 98.56 91 LEU A C 1
ATOM 670 O O . LEU A 1 91 ? -16.504 6.807 20.096 1.00 98.56 91 LEU A O 1
ATOM 674 N N . ALA A 1 92 ? -17.203 8.038 21.828 1.00 98.19 92 ALA A N 1
ATOM 675 C CA . ALA A 1 92 ? -16.669 9.294 21.311 1.00 98.19 92 ALA A CA 1
ATOM 676 C C . ALA A 1 92 ? -15.130 9.333 21.336 1.00 98.19 92 ALA A C 1
ATOM 678 O O . ALA A 1 92 ? -14.515 9.935 20.449 1.00 98.19 92 ALA A O 1
ATOM 679 N N . ALA A 1 93 ? -14.483 8.716 22.329 1.00 97.94 93 ALA A N 1
ATOM 680 C CA . ALA A 1 93 ? -13.031 8.557 22.358 1.00 97.94 93 ALA A CA 1
ATOM 681 C C . ALA A 1 93 ? -12.556 7.617 21.239 1.00 97.94 93 ALA A C 1
ATOM 683 O O . ALA A 1 93 ? -11.684 8.002 20.457 1.00 97.94 93 ALA A O 1
ATOM 684 N N . GLN A 1 94 ? -13.202 6.462 21.083 1.00 98.38 94 GLN A N 1
ATOM 685 C CA . GLN A 1 94 ? -12.910 5.493 20.024 1.00 98.38 94 GLN A CA 1
ATOM 686 C C . GLN A 1 94 ? -13.101 6.091 18.628 1.00 98.38 94 GLN A C 1
ATOM 688 O O . GLN A 1 94 ? -12.236 5.942 17.767 1.00 98.38 94 GLN A O 1
ATOM 693 N N . ARG A 1 95 ? -14.183 6.846 18.396 1.00 98.44 95 ARG A N 1
ATOM 694 C CA . ARG A 1 95 ? -14.406 7.525 17.110 1.00 98.44 95 ARG A CA 1
ATOM 695 C C . ARG A 1 95 ? -13.303 8.533 16.798 1.00 98.44 95 ARG A C 1
ATOM 697 O O . ARG A 1 95 ? -12.863 8.610 15.654 1.00 98.44 95 ARG A O 1
ATOM 704 N N . ARG A 1 96 ? -12.841 9.294 17.796 1.00 98.19 96 ARG A N 1
ATOM 705 C CA . ARG A 1 96 ? -11.714 10.223 17.618 1.00 98.19 96 ARG A CA 1
ATOM 706 C C . ARG A 1 96 ? -10.422 9.483 17.284 1.00 98.19 96 ARG A C 1
ATOM 708 O O . ARG A 1 96 ? -9.725 9.906 16.368 1.00 98.19 96 ARG A O 1
ATOM 715 N N . GLN A 1 97 ? -10.133 8.377 17.968 1.00 98.19 97 GLN A N 1
ATOM 716 C CA . GLN A 1 97 ? -8.967 7.539 17.670 1.00 98.19 97 GLN A CA 1
ATOM 717 C C . GLN A 1 97 ? -9.029 6.953 16.256 1.00 98.19 97 GLN A C 1
ATOM 719 O O . GLN A 1 97 ? -8.045 7.032 15.526 1.00 98.19 97 GLN A O 1
ATOM 724 N N . LEU A 1 98 ? -10.186 6.431 15.841 1.00 98.62 98 LEU A N 1
ATOM 725 C CA . LEU A 1 98 ? -10.371 5.879 14.500 1.00 98.62 98 LEU A CA 1
ATOM 726 C C . LEU A 1 98 ? -10.174 6.947 13.419 1.00 98.62 98 LEU A C 1
ATOM 728 O O . LEU A 1 98 ? -9.476 6.701 12.441 1.00 98.62 98 LEU A O 1
ATOM 732 N N . LEU A 1 99 ? -10.752 8.138 13.602 1.00 98.44 99 LEU A N 1
ATOM 733 C CA . LEU A 1 99 ? -10.576 9.248 12.662 1.00 98.44 99 LEU A CA 1
ATOM 734 C C . LEU A 1 99 ? -9.115 9.706 12.589 1.00 98.44 99 LEU A C 1
ATOM 736 O O . LEU A 1 99 ? -8.617 9.947 11.493 1.00 98.44 99 LEU A O 1
ATOM 740 N N . ALA A 1 100 ? -8.420 9.782 13.726 1.00 98.19 100 ALA A N 1
ATOM 741 C CA . ALA A 1 100 ? -6.998 10.110 13.751 1.00 98.19 100 ALA A CA 1
ATOM 742 C C . ALA A 1 100 ? -6.170 9.057 12.996 1.00 98.19 100 ALA A C 1
ATOM 744 O O . ALA A 1 100 ? -5.380 9.414 12.128 1.00 98.19 100 ALA A O 1
ATOM 745 N N . ALA A 1 101 ? -6.411 7.767 13.247 1.00 97.31 101 ALA A N 1
ATOM 746 C CA . ALA A 1 101 ? -5.735 6.679 12.542 1.00 97.31 101 ALA A CA 1
ATOM 747 C C . ALA A 1 101 ? -6.007 6.709 11.028 1.00 97.31 101 ALA A C 1
ATOM 749 O O . ALA A 1 101 ? -5.087 6.526 10.234 1.00 97.31 101 ALA A O 1
ATOM 750 N N . GLN A 1 102 ? -7.248 6.995 10.616 1.00 98.12 102 GLN A N 1
ATOM 751 C CA . GLN A 1 102 ? -7.601 7.160 9.202 1.00 98.12 102 GLN A CA 1
ATOM 752 C C . GLN A 1 102 ? -6.862 8.336 8.556 1.00 98.12 102 GLN A C 1
ATOM 754 O O . GLN A 1 102 ? -6.372 8.201 7.436 1.00 98.12 102 GLN A O 1
ATOM 759 N N . GLN A 1 103 ? -6.750 9.472 9.248 1.00 97.75 103 GLN A N 1
ATOM 760 C CA . GLN A 1 103 ? -6.004 10.632 8.753 1.00 97.75 103 GLN A CA 1
ATOM 761 C C . GLN A 1 103 ? -4.510 10.325 8.608 1.00 97.75 103 GLN A C 1
ATOM 763 O O . GLN A 1 103 ? -3.915 10.671 7.587 1.00 97.75 103 GLN A O 1
ATOM 768 N N . THR A 1 104 ? -3.913 9.637 9.585 1.00 98.06 104 THR A N 1
ATOM 769 C CA . THR A 1 104 ? -2.513 9.197 9.510 1.00 98.06 104 THR A CA 1
ATOM 770 C C . THR A 1 104 ? -2.295 8.247 8.336 1.00 98.06 104 THR A C 1
ATOM 772 O O . THR A 1 104 ? -1.420 8.496 7.510 1.00 98.06 104 THR A O 1
ATOM 775 N N . ALA A 1 105 ? -3.138 7.221 8.195 1.00 97.81 105 ALA A N 1
ATOM 776 C CA . ALA A 1 105 ? -3.052 6.277 7.084 1.00 97.81 105 ALA A CA 1
ATOM 777 C C . ALA A 1 105 ? -3.206 6.975 5.720 1.00 97.81 105 ALA A C 1
ATOM 779 O O . ALA A 1 105 ? -2.468 6.678 4.783 1.00 97.81 105 ALA A O 1
ATOM 780 N N . ALA A 1 106 ? -4.119 7.945 5.599 1.00 97.50 106 ALA A N 1
ATOM 781 C CA . ALA A 1 106 ? -4.282 8.722 4.372 1.00 97.50 106 ALA A CA 1
ATOM 782 C C . ALA A 1 106 ? -3.021 9.538 4.023 1.00 97.50 106 ALA A C 1
ATOM 784 O O . ALA A 1 106 ? -2.611 9.567 2.861 1.00 97.50 106 ALA A O 1
ATOM 785 N N . ALA A 1 107 ? -2.371 10.155 5.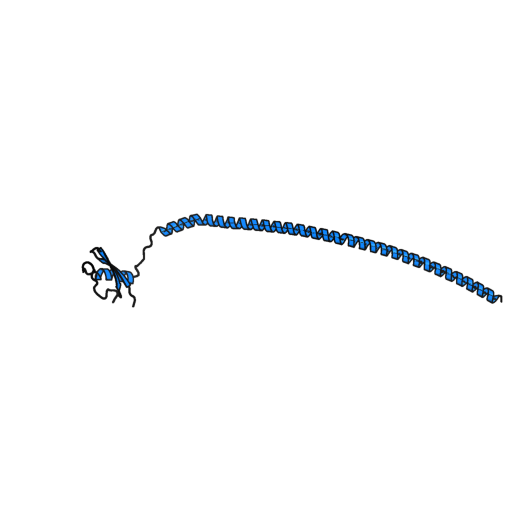014 1.00 97.81 107 ALA A N 1
ATOM 786 C CA . ALA A 1 107 ? -1.128 10.901 4.806 1.00 97.81 107 ALA A CA 1
ATOM 787 C C . ALA A 1 107 ? 0.042 9.988 4.389 1.00 97.81 107 ALA A C 1
ATOM 789 O O . ALA A 1 107 ? 0.838 10.339 3.510 1.00 97.81 107 ALA A O 1
ATOM 790 N N . GLU A 1 108 ? 0.131 8.794 4.976 1.00 98.06 108 GLU A N 1
ATOM 791 C CA . GLU A 1 108 ? 1.109 7.777 4.581 1.00 98.06 108 GLU A CA 1
ATOM 792 C C . GLU A 1 108 ? 0.881 7.316 3.138 1.00 98.06 108 GLU A C 1
ATOM 794 O O . GLU A 1 108 ? 1.832 7.262 2.357 1.00 98.06 108 GLU A O 1
ATOM 799 N N . LEU A 1 109 ? -0.372 7.077 2.740 1.00 98.06 109 LEU A N 1
ATOM 800 C CA . LEU A 1 109 ? -0.713 6.723 1.360 1.00 98.06 109 LEU A CA 1
ATOM 801 C C . LEU A 1 109 ? -0.312 7.820 0.369 1.00 98.06 109 LEU A C 1
ATOM 803 O O . LEU A 1 109 ? 0.308 7.516 -0.648 1.00 98.06 109 LEU A O 1
ATOM 807 N N . MET A 1 110 ? -0.584 9.092 0.671 1.00 97.69 110 MET A N 1
ATOM 808 C CA . MET A 1 110 ? -0.133 10.207 -0.174 1.00 97.69 110 MET A CA 1
ATOM 809 C C . MET A 1 110 ? 1.398 10.262 -0.287 1.00 97.69 110 MET A C 1
ATOM 811 O O . MET A 1 110 ? 1.953 10.517 -1.360 1.00 97.69 110 MET A O 1
ATOM 815 N N . THR A 1 111 ? 2.100 9.967 0.808 1.00 98.19 111 THR A N 1
ATOM 816 C CA . THR A 1 111 ? 3.565 9.874 0.811 1.00 98.19 111 THR A CA 1
ATOM 817 C C . THR A 1 111 ? 4.053 8.725 -0.076 1.00 98.19 111 THR A C 1
ATOM 819 O O . THR A 1 111 ? 5.027 8.881 -0.810 1.00 98.19 111 THR A O 1
ATOM 822 N N . LEU A 1 112 ? 3.382 7.573 -0.054 1.00 98.00 112 LEU A N 1
ATOM 823 C CA . LEU A 1 112 ? 3.729 6.443 -0.917 1.00 98.00 112 LEU A CA 1
ATOM 824 C C . LEU A 1 112 ? 3.465 6.747 -2.394 1.00 98.00 112 LEU A C 1
ATOM 826 O O . LEU A 1 112 ? 4.324 6.452 -3.223 1.00 98.00 112 LEU A O 1
ATOM 830 N N . VAL A 1 113 ? 2.334 7.378 -2.720 1.00 97.69 113 VAL A N 1
ATOM 831 C CA . VAL A 1 113 ? 2.003 7.789 -4.095 1.00 97.69 113 VAL A CA 1
ATOM 832 C C . VAL A 1 113 ? 3.068 8.736 -4.646 1.00 97.69 113 VAL A C 1
ATOM 834 O O . VAL A 1 113 ? 3.648 8.445 -5.687 1.00 97.69 113 VAL A O 1
ATOM 837 N N . SER A 1 114 ? 3.422 9.793 -3.910 1.00 96.81 114 SER A N 1
ATOM 838 C CA . SER A 1 114 ? 4.468 10.730 -4.354 1.00 96.81 114 SER A CA 1
ATOM 839 C C . SER A 1 114 ? 5.840 10.061 -4.518 1.00 96.81 114 SER A C 1
ATOM 841 O O . SER A 1 114 ? 6.571 10.356 -5.462 1.00 96.81 114 SER A O 1
ATOM 843 N N . ARG A 1 115 ? 6.207 9.111 -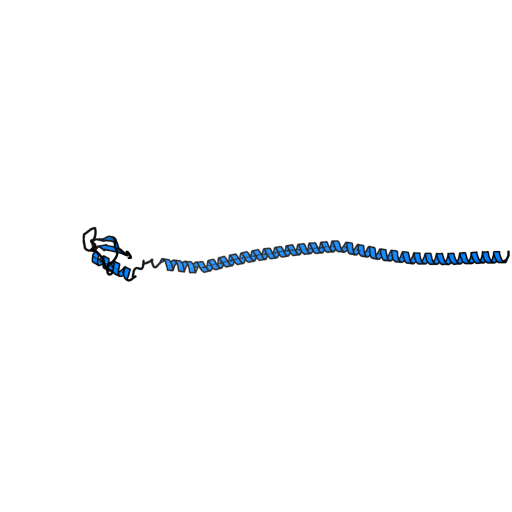3.645 1.00 97.50 115 ARG A N 1
ATOM 844 C CA . ARG A 1 115 ? 7.443 8.322 -3.809 1.00 97.50 115 ARG A CA 1
ATOM 845 C C . ARG A 1 115 ? 7.408 7.451 -5.059 1.00 97.50 115 ARG A C 1
ATOM 847 O O . ARG A 1 115 ? 8.421 7.359 -5.748 1.00 97.50 115 ARG A O 1
ATOM 854 N N . LEU A 1 116 ? 6.269 6.826 -5.351 1.00 97.50 116 LEU A N 1
ATOM 855 C CA . LEU A 1 116 ? 6.097 6.025 -6.560 1.00 97.50 116 LEU A CA 1
ATOM 856 C C . LEU A 1 116 ? 6.189 6.890 -7.814 1.00 97.50 116 LEU A C 1
ATOM 858 O O . LEU A 1 116 ? 6.896 6.509 -8.739 1.00 97.50 116 LEU A O 1
ATOM 862 N N . GLU A 1 117 ? 5.563 8.063 -7.831 1.00 96.06 117 GLU A N 1
ATOM 863 C CA . GLU A 1 117 ? 5.675 9.017 -8.942 1.00 96.06 117 GLU A CA 1
ATOM 864 C C . GLU A 1 117 ? 7.126 9.462 -9.152 1.00 96.06 117 GLU A C 1
ATOM 866 O O . GLU A 1 117 ? 7.636 9.400 -10.272 1.00 96.06 117 GLU A O 1
ATOM 871 N N . ASN A 1 118 ? 7.832 9.801 -8.069 1.00 95.12 118 ASN A N 1
ATOM 872 C CA . ASN A 1 118 ? 9.251 10.162 -8.112 1.00 95.12 118 ASN A CA 1
ATOM 873 C C . ASN A 1 118 ? 10.145 9.022 -8.613 1.00 95.12 118 ASN A C 1
ATOM 875 O O . ASN A 1 118 ? 11.189 9.277 -9.208 1.00 95.12 118 ASN A O 1
ATOM 879 N N . MET A 1 119 ? 9.765 7.766 -8.372 1.00 94.81 119 MET A N 1
ATOM 880 C CA . MET A 1 119 ? 10.469 6.608 -8.920 1.00 94.81 119 MET A CA 1
ATOM 881 C C . MET A 1 119 ? 10.100 6.327 -10.380 1.00 94.81 119 MET A C 1
ATOM 883 O O . MET A 1 119 ? 10.962 5.925 -11.158 1.00 94.81 119 MET A O 1
ATOM 887 N N . GLN A 1 120 ? 8.838 6.517 -10.761 1.00 95.69 120 GLN A N 1
ATOM 888 C CA . GLN A 1 120 ? 8.341 6.222 -12.105 1.00 95.69 120 GLN A CA 1
ATOM 889 C C . GLN A 1 120 ? 8.785 7.270 -13.131 1.00 95.69 120 GLN A C 1
ATOM 891 O O . GLN A 1 120 ? 9.191 6.898 -14.232 1.00 95.69 120 GLN A O 1
ATOM 896 N N . ALA A 1 121 ? 8.773 8.558 -12.776 1.00 91.62 121 ALA A N 1
ATOM 897 C CA . ALA A 1 121 ? 9.182 9.653 -13.657 1.00 91.62 121 ALA A CA 1
ATOM 898 C C . ALA A 1 121 ? 10.571 9.450 -14.310 1.00 91.62 121 ALA A C 1
ATOM 900 O O . ALA A 1 121 ? 10.640 9.448 -15.543 1.00 91.62 121 ALA A O 1
ATOM 901 N N . PRO A 1 122 ? 11.664 9.186 -13.560 1.00 96.25 122 PRO A N 1
ATOM 902 C CA . PRO A 1 122 ? 12.983 8.988 -14.160 1.00 96.25 122 PRO A CA 1
ATOM 903 C C . PRO A 1 122 ? 13.072 7.706 -14.995 1.00 96.25 122 PRO A C 1
ATOM 905 O O . PRO A 1 122 ? 13.875 7.635 -15.922 1.00 96.25 122 PRO A O 1
ATOM 908 N N . LEU A 1 123 ? 12.274 6.676 -14.690 1.00 95.94 123 LEU A N 1
ATOM 909 C CA . LEU A 1 123 ? 12.247 5.451 -15.492 1.00 95.94 123 LEU A CA 1
ATOM 910 C C . LEU A 1 123 ? 11.631 5.710 -16.866 1.00 95.94 123 LEU A C 1
ATOM 912 O O . LEU A 1 123 ? 12.206 5.296 -17.871 1.00 95.94 123 LEU A O 1
ATOM 916 N N . PHE A 1 124 ? 10.510 6.431 -16.924 1.00 96.31 124 PHE A N 1
ATOM 917 C CA . PHE A 1 124 ? 9.895 6.809 -18.197 1.00 96.31 124 PHE A CA 1
ATOM 918 C C . PHE A 1 124 ? 10.793 7.730 -19.023 1.00 96.31 124 PHE A C 1
ATOM 920 O O . PHE A 1 124 ? 10.880 7.564 -20.237 1.00 96.31 124 PHE A O 1
ATOM 927 N N . GLU A 1 125 ? 11.495 8.663 -18.381 1.00 96.50 125 GLU A N 1
ATOM 928 C CA . GLU A 1 125 ? 12.454 9.534 -19.064 1.00 96.50 125 GLU A CA 1
ATOM 929 C C . GLU A 1 125 ? 13.624 8.738 -19.661 1.00 96.50 125 GLU A C 1
ATOM 931 O O . GLU A 1 125 ? 13.964 8.917 -20.830 1.00 96.50 125 GLU A O 1
ATOM 936 N N . ARG A 1 126 ? 14.186 7.786 -18.903 1.00 97.88 126 ARG A N 1
ATOM 937 C CA . ARG A 1 126 ? 15.237 6.885 -19.407 1.00 97.88 126 ARG A CA 1
ATOM 938 C C . ARG A 1 126 ? 14.753 6.014 -20.560 1.00 97.88 126 ARG A C 1
ATOM 940 O O . ARG A 1 126 ? 15.499 5.828 -21.515 1.00 97.88 126 ARG A O 1
ATOM 947 N N . LEU A 1 127 ? 13.531 5.486 -20.482 1.00 97.75 127 LEU A N 1
ATOM 948 C CA . LEU A 1 127 ? 12.948 4.692 -21.565 1.00 97.75 127 LEU A CA 1
ATOM 949 C C . LEU A 1 127 ? 12.844 5.511 -22.851 1.00 97.75 127 LEU A C 1
ATOM 951 O O . LEU A 1 127 ? 13.322 5.049 -23.882 1.00 97.75 127 LEU A O 1
ATOM 955 N N . ARG A 1 128 ? 12.335 6.746 -22.771 1.00 97.94 128 ARG A N 1
ATOM 956 C CA . ARG A 1 128 ? 12.280 7.649 -23.931 1.00 97.94 128 ARG A CA 1
ATOM 957 C C . ARG A 1 128 ? 13.667 7.940 -24.494 1.00 97.94 128 ARG A C 1
ATOM 959 O O . ARG A 1 128 ? 13.868 7.833 -25.695 1.00 97.94 128 ARG A O 1
ATOM 966 N N . ALA A 1 129 ? 14.646 8.221 -23.633 1.00 98.19 129 ALA A N 1
ATOM 967 C CA . ALA A 1 129 ? 16.019 8.451 -24.076 1.00 98.19 129 ALA A CA 1
ATOM 968 C C . ALA A 1 129 ? 16.615 7.230 -24.806 1.00 98.19 129 ALA A C 1
ATOM 970 O O . ALA A 1 129 ? 17.330 7.384 -25.798 1.00 98.19 129 ALA A O 1
ATOM 971 N N . TYR A 1 130 ? 16.320 6.010 -24.343 1.00 97.38 130 TYR A N 1
ATOM 972 C CA . TYR A 1 130 ? 16.736 4.792 -25.039 1.00 97.38 130 TYR A CA 1
ATOM 973 C C . TYR A 1 130 ? 15.996 4.587 -26.360 1.00 97.38 130 TYR A C 1
ATOM 975 O O . TYR A 1 130 ? 16.630 4.200 -27.339 1.00 97.38 130 TYR A O 1
ATOM 983 N N . GLU A 1 131 ? 14.694 4.861 -26.413 1.00 98.56 131 GLU A N 1
ATOM 984 C CA . GLU A 1 131 ? 13.905 4.805 -27.649 1.00 98.56 131 GLU A CA 1
ATOM 985 C C . GLU A 1 131 ? 14.451 5.774 -28.706 1.00 98.56 131 GLU A C 1
ATOM 987 O O . GLU A 1 131 ? 14.695 5.362 -29.842 1.00 98.56 131 GLU A O 1
ATOM 992 N N . ASP A 1 132 ? 14.736 7.019 -28.323 1.00 98.50 132 ASP A N 1
ATOM 993 C CA . ASP A 1 132 ? 15.320 8.028 -29.211 1.00 98.50 132 ASP A CA 1
ATOM 994 C C . ASP A 1 132 ? 16.695 7.583 -29.728 1.00 98.50 132 ASP A C 1
ATOM 996 O O . ASP A 1 132 ? 16.972 7.646 -30.930 1.00 98.50 132 ASP A O 1
ATOM 1000 N N . ARG A 1 133 ? 17.550 7.050 -28.843 1.00 98.50 133 ARG A N 1
ATOM 1001 C CA . ARG A 1 133 ? 18.874 6.553 -29.239 1.00 98.50 133 ARG A CA 1
ATOM 1002 C C . ARG A 1 133 ? 18.784 5.341 -30.163 1.00 98.50 133 ARG A C 1
ATOM 1004 O O . ARG A 1 133 ? 19.598 5.213 -31.074 1.00 98.50 133 ARG A O 1
ATOM 1011 N N . LEU A 1 134 ? 17.816 4.451 -29.952 1.00 98.56 134 LEU A N 1
ATOM 1012 C CA . LEU A 1 134 ? 17.577 3.321 -30.850 1.00 98.56 134 LEU A CA 1
ATOM 1013 C C . LEU A 1 134 ? 17.165 3.801 -32.243 1.00 98.56 134 LEU A C 1
ATOM 1015 O O . LEU A 1 134 ? 17.682 3.279 -33.228 1.00 98.56 134 LEU A O 1
ATOM 1019 N N . GLN A 1 135 ? 16.298 4.811 -32.336 1.00 98.62 135 GLN A N 1
ATOM 1020 C CA . GLN A 1 135 ? 15.912 5.394 -33.624 1.00 98.62 135 GLN A CA 1
ATOM 1021 C C . GLN A 1 135 ? 17.094 6.065 -34.329 1.00 98.62 135 GLN A C 1
ATOM 1023 O O . GLN A 1 135 ? 17.254 5.923 -35.541 1.00 98.62 135 GLN A O 1
ATOM 1028 N N . GLU A 1 136 ? 17.937 6.782 -33.587 1.00 98.50 136 GLU A N 1
ATOM 1029 C CA . GLU A 1 136 ? 19.152 7.390 -34.130 1.00 98.50 136 GLU A CA 1
ATOM 1030 C C . GLU A 1 136 ? 20.106 6.324 -34.687 1.00 98.50 136 GLU A C 1
ATOM 1032 O O . GLU A 1 136 ? 20.499 6.393 -35.851 1.00 98.50 136 GLU A O 1
ATOM 1037 N N . LEU A 1 137 ? 20.390 5.282 -33.900 1.00 98.50 137 LEU A N 1
ATOM 1038 C CA . LEU A 1 137 ? 21.244 4.168 -34.320 1.00 98.50 137 LEU A CA 1
ATOM 1039 C C . LEU A 1 137 ? 20.673 3.416 -35.530 1.00 98.50 137 LEU A C 1
ATOM 1041 O O . LEU A 1 137 ? 21.428 2.998 -36.408 1.00 98.50 137 LEU A O 1
ATOM 1045 N N . GLN A 1 138 ? 19.351 3.256 -35.613 1.00 98.50 138 GLN A N 1
ATOM 1046 C CA . GLN A 1 138 ? 18.698 2.663 -36.783 1.00 98.50 138 GLN A CA 1
ATOM 1047 C C . GLN A 1 138 ? 18.938 3.500 -38.045 1.00 98.50 138 GLN A C 1
ATOM 1049 O O . GLN A 1 138 ? 19.316 2.946 -39.078 1.00 98.50 138 GLN A O 1
ATOM 1054 N N . ARG A 1 139 ? 18.806 4.830 -37.960 1.00 98.19 139 ARG A N 1
ATOM 1055 C CA . ARG A 1 139 ? 19.080 5.735 -39.091 1.00 98.19 139 ARG A CA 1
ATOM 1056 C C . ARG A 1 139 ? 20.544 5.701 -39.512 1.00 98.19 139 ARG A C 1
ATOM 1058 O O . ARG A 1 139 ? 20.836 5.669 -40.706 1.00 98.19 139 ARG A O 1
ATOM 1065 N N . GLU A 1 140 ? 21.464 5.693 -38.549 1.00 98.12 140 GLU A N 1
ATOM 1066 C CA . GLU A 1 140 ? 22.898 5.567 -38.828 1.00 98.12 140 GLU A CA 1
ATOM 1067 C C . GLU A 1 140 ? 23.206 4.260 -39.567 1.00 98.12 140 GLU A C 1
ATOM 1069 O O . GLU A 1 140 ? 23.932 4.268 -40.564 1.00 98.12 140 GLU A O 1
ATOM 1074 N N . LEU A 1 141 ? 22.615 3.145 -39.127 1.00 98.38 141 LEU A N 1
ATOM 1075 C CA . LEU A 1 141 ? 22.815 1.840 -39.752 1.00 98.38 141 LEU A CA 1
ATOM 1076 C C . LEU A 1 141 ? 22.266 1.797 -41.185 1.00 98.38 141 LEU A C 1
ATOM 1078 O O . LEU A 1 141 ? 22.922 1.258 -42.081 1.00 98.38 141 LEU A O 1
ATOM 1082 N N . GLU A 1 142 ? 21.094 2.383 -41.429 1.00 97.62 142 GLU A N 1
ATOM 1083 C CA . GLU A 1 142 ? 20.514 2.503 -42.772 1.00 97.62 142 GLU A CA 1
ATOM 1084 C C . GLU A 1 142 ? 21.396 3.352 -43.696 1.00 97.62 142 GLU A C 1
ATOM 1086 O O . GLU A 1 142 ? 21.703 2.934 -44.818 1.00 97.62 142 GLU A O 1
ATOM 1091 N N . ALA A 1 143 ? 21.875 4.500 -43.209 1.00 97.38 143 ALA A N 1
ATOM 1092 C CA . ALA A 1 143 ? 22.773 5.374 -43.957 1.00 97.38 143 ALA A CA 1
ATOM 1093 C C . ALA A 1 143 ? 24.095 4.669 -44.303 1.00 97.38 143 ALA A C 1
ATOM 1095 O O . ALA A 1 143 ? 24.520 4.672 -45.462 1.00 97.38 143 ALA A O 1
ATOM 1096 N N . GLN A 1 144 ? 24.716 3.999 -43.328 1.00 97.50 144 GLN A N 1
ATOM 1097 C CA . GLN A 1 144 ? 25.937 3.221 -43.550 1.00 97.50 144 GLN A CA 1
ATOM 1098 C C . GLN A 1 144 ? 25.710 2.068 -44.530 1.00 97.50 144 GLN A C 1
ATOM 1100 O O . GLN A 1 144 ? 26.547 1.818 -45.396 1.00 97.50 144 GLN A O 1
ATOM 1105 N N . THR A 1 145 ? 24.568 1.386 -44.447 1.00 97.44 145 THR A N 1
ATOM 1106 C CA . THR A 1 145 ? 24.207 0.325 -45.396 1.00 97.44 145 THR A CA 1
ATOM 1107 C C . THR A 1 145 ? 24.074 0.876 -46.820 1.00 97.44 145 THR A C 1
ATOM 1109 O O . THR A 1 145 ? 24.546 0.242 -47.770 1.00 97.44 145 THR A O 1
ATOM 1112 N N . GLY A 1 146 ? 23.498 2.074 -46.978 1.00 96.62 146 GLY A N 1
ATOM 1113 C CA . GLY A 1 146 ? 23.430 2.797 -48.251 1.00 96.62 146 GLY A CA 1
ATOM 1114 C C . GLY A 1 146 ? 24.812 3.113 -48.828 1.00 96.62 146 GLY A C 1
ATOM 1115 O O . GLY A 1 146 ? 25.116 2.695 -49.948 1.00 96.62 146 GLY A O 1
ATOM 1116 N N . LEU A 1 147 ? 25.676 3.756 -48.035 1.00 96.56 147 LEU A N 1
ATOM 1117 C CA . LEU A 1 147 ? 27.050 4.094 -48.433 1.00 96.56 147 LEU A CA 1
ATOM 1118 C C . LEU A 1 147 ? 27.870 2.849 -48.797 1.00 96.56 147 LEU A C 1
ATOM 1120 O O . LEU A 1 147 ? 28.551 2.821 -49.823 1.00 96.56 147 LEU A O 1
ATOM 1124 N N . ASN A 1 148 ? 27.762 1.783 -48.002 1.00 97.19 148 ASN A N 1
ATOM 1125 C CA . ASN A 1 148 ? 28.435 0.515 -48.279 1.00 97.19 148 ASN A CA 1
ATOM 1126 C C . ASN A 1 148 ? 27.974 -0.086 -49.615 1.00 97.19 148 ASN A C 1
ATOM 1128 O O . ASN A 1 148 ? 28.792 -0.586 -50.391 1.00 97.19 148 ASN A O 1
ATOM 1132 N N . ARG A 1 149 ? 26.673 -0.009 -49.924 1.00 97.75 149 ARG A N 1
ATOM 1133 C CA . ARG A 1 149 ? 26.127 -0.479 -51.204 1.00 97.75 149 ARG A CA 1
ATOM 1134 C C . ARG A 1 149 ? 26.665 0.329 -52.385 1.00 97.75 149 ARG A C 1
ATOM 1136 O O . ARG A 1 149 ? 26.960 -0.259 -53.425 1.00 97.75 149 ARG A O 1
ATOM 1143 N N . GLU A 1 150 ? 26.780 1.645 -52.252 1.00 97.19 150 GLU A N 1
ATOM 1144 C CA . GLU A 1 150 ? 27.338 2.518 -53.294 1.00 97.19 150 GLU A CA 1
ATOM 1145 C C . GLU A 1 150 ? 28.823 2.248 -53.529 1.00 97.19 150 GLU A C 1
ATOM 1147 O O . GLU A 1 150 ? 29.239 2.058 -54.674 1.00 97.19 150 GLU A O 1
ATOM 1152 N N . LEU A 1 151 ? 29.603 2.114 -52.455 1.00 98.06 151 LEU A N 1
ATOM 1153 C CA . LEU A 1 151 ? 31.019 1.767 -52.540 1.00 98.06 151 LEU A CA 1
ATOM 1154 C C . LEU A 1 151 ? 31.233 0.433 -53.271 1.00 98.06 151 LEU A C 1
ATOM 1156 O O . LEU A 1 151 ? 32.114 0.324 -54.126 1.00 98.06 151 LEU A O 1
ATOM 1160 N N . LEU A 1 152 ? 30.409 -0.578 -52.973 1.00 97.88 152 LEU A N 1
ATOM 1161 C CA . LEU A 1 152 ? 30.467 -1.871 -53.657 1.00 97.88 152 LEU A CA 1
ATOM 1162 C C . LEU A 1 152 ? 30.155 -1.752 -55.154 1.00 97.88 152 LEU A C 1
ATOM 1164 O O . LEU A 1 152 ? 30.846 -2.382 -55.955 1.00 97.88 152 LEU A O 1
ATOM 1168 N N . LYS A 1 153 ? 29.166 -0.936 -55.546 1.00 98.00 153 LYS A N 1
ATOM 1169 C CA . LYS A 1 153 ? 28.851 -0.690 -56.966 1.00 98.00 153 LYS A CA 1
ATOM 1170 C C . LYS A 1 153 ? 30.034 -0.060 -57.699 1.00 98.00 153 LYS A C 1
ATOM 1172 O O . LYS A 1 153 ? 30.467 -0.603 -58.712 1.00 98.00 153 LYS A O 1
ATOM 1177 N N . LEU A 1 154 ? 30.603 1.012 -57.145 1.00 97.75 154 LEU A N 1
ATOM 1178 C CA . LEU A 1 154 ? 31.760 1.692 -57.737 1.00 97.75 154 LEU A CA 1
ATOM 1179 C C . LEU A 1 154 ? 32.963 0.750 -57.853 1.00 97.75 154 LEU A C 1
ATOM 1181 O O . LEU A 1 154 ? 33.629 0.707 -58.887 1.00 97.75 154 LEU A O 1
ATOM 1185 N N . LYS A 1 155 ? 33.217 -0.069 -56.824 1.00 98.00 155 LYS A N 1
ATOM 1186 C CA . LYS A 1 155 ? 34.290 -1.069 -56.864 1.00 98.00 155 LYS A CA 1
ATOM 1187 C C . LYS A 1 155 ? 34.064 -2.096 -57.978 1.00 98.00 155 LYS A C 1
ATOM 1189 O O . LYS A 1 155 ? 35.007 -2.408 -58.698 1.00 98.00 155 LYS A O 1
ATOM 1194 N N . MET A 1 156 ? 32.833 -2.584 -58.161 1.00 97.81 156 MET A N 1
ATOM 1195 C CA . MET A 1 156 ? 32.494 -3.496 -59.263 1.00 97.81 156 MET A CA 1
ATOM 1196 C C . MET A 1 156 ? 32.717 -2.858 -60.639 1.00 97.81 156 MET A C 1
ATOM 1198 O O . MET A 1 156 ? 33.240 -3.524 -61.531 1.00 97.81 156 MET A O 1
ATOM 1202 N N . GLU A 1 157 ? 32.335 -1.593 -60.821 1.00 97.81 157 GLU A N 1
ATOM 1203 C CA . GLU A 1 157 ? 32.534 -0.856 -62.077 1.00 97.81 157 GLU A CA 1
ATOM 1204 C C . GLU A 1 157 ? 34.018 -0.688 -62.403 1.00 97.81 157 GLU A C 1
ATOM 1206 O O . GLU A 1 157 ? 34.450 -1.054 -63.496 1.00 97.81 157 GLU A O 1
ATOM 1211 N N . ILE A 1 158 ? 34.818 -0.238 -61.431 1.00 97.75 158 ILE A N 1
ATOM 1212 C CA . ILE A 1 158 ? 36.271 -0.095 -61.591 1.00 97.75 158 ILE A CA 1
ATOM 1213 C C . ILE A 1 158 ? 36.903 -1.436 -61.971 1.00 97.75 158 ILE A C 1
ATOM 1215 O O . ILE A 1 158 ? 37.674 -1.506 -62.929 1.00 97.75 158 ILE A O 1
ATOM 1219 N N . THR A 1 159 ? 36.558 -2.515 -61.262 1.00 97.00 159 THR A N 1
ATOM 1220 C CA . THR A 1 159 ? 37.094 -3.849 -61.559 1.00 97.00 159 THR A CA 1
ATOM 1221 C C . THR A 1 159 ? 36.679 -4.336 -62.950 1.00 97.00 159 THR A C 1
ATOM 1223 O O . THR A 1 159 ? 37.494 -4.935 -63.647 1.00 97.00 159 THR A O 1
ATOM 1226 N N . ARG A 1 160 ? 35.450 -4.059 -63.408 1.00 96.69 160 ARG A N 1
ATOM 1227 C CA . ARG A 1 160 ? 35.024 -4.395 -64.779 1.00 96.69 160 ARG A CA 1
ATOM 1228 C C . ARG A 1 160 ? 35.842 -3.648 -65.827 1.00 96.69 160 ARG A C 1
ATOM 1230 O O . ARG A 1 160 ? 36.365 -4.295 -66.730 1.00 96.69 160 ARG A O 1
ATOM 1237 N N . CYS A 1 161 ? 36.016 -2.335 -65.672 1.00 96.12 161 CYS A N 1
ATOM 1238 C CA . CYS A 1 161 ? 36.838 -1.531 -66.579 1.00 96.12 161 CYS A CA 1
ATOM 1239 C C . CYS A 1 161 ? 38.289 -2.039 -66.634 1.00 96.12 161 CYS A C 1
ATOM 1241 O O . CYS A 1 161 ? 38.875 -2.131 -67.712 1.00 96.12 161 CYS A O 1
ATOM 1243 N N . GLN A 1 162 ? 38.863 -2.421 -65.487 1.00 95.12 162 GLN A N 1
ATOM 1244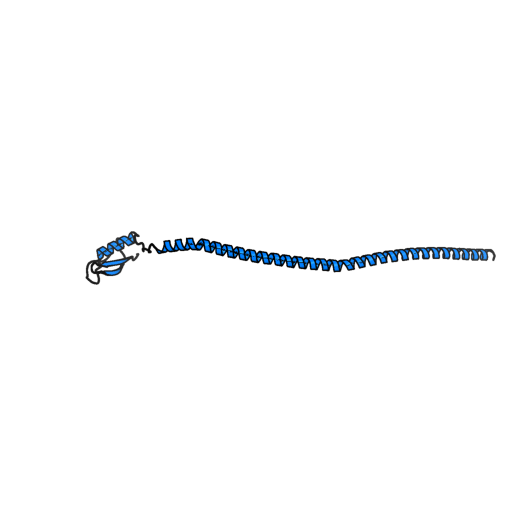 C CA . GLN A 1 162 ? 40.198 -3.025 -65.425 1.00 95.12 162 GLN A CA 1
ATOM 1245 C C . GLN A 1 162 ? 40.254 -4.339 -66.208 1.00 95.12 162 GLN A C 1
ATOM 1247 O O . GLN A 1 162 ? 41.095 -4.469 -67.097 1.00 95.12 162 GLN A O 1
ATOM 1252 N N . LEU A 1 163 ? 39.318 -5.261 -65.962 1.00 94.94 163 LEU A N 1
ATOM 1253 C CA . LEU A 1 163 ? 39.240 -6.532 -66.687 1.00 94.94 163 LEU A CA 1
ATOM 1254 C C . LEU A 1 163 ? 39.049 -6.330 -68.197 1.00 94.94 163 LEU A C 1
ATOM 1256 O O . LEU A 1 163 ? 39.625 -7.069 -68.990 1.00 94.94 163 LEU A O 1
ATOM 1260 N N . GLU A 1 164 ? 38.255 -5.348 -68.622 1.00 94.56 164 GLU A N 1
ATOM 1261 C CA . GLU A 1 164 ? 38.088 -5.004 -70.040 1.00 94.56 164 GLU A CA 1
ATOM 1262 C C . GLU A 1 164 ? 39.378 -4.454 -70.656 1.00 94.56 164 GLU A C 1
ATOM 1264 O O . GLU A 1 164 ? 39.733 -4.841 -71.772 1.00 94.56 164 GLU A O 1
ATOM 1269 N N . SER A 1 165 ? 40.112 -3.612 -69.924 1.00 93.25 165 SER A N 1
ATOM 1270 C CA . SER A 1 165 ? 41.413 -3.090 -70.359 1.00 93.25 165 SER A CA 1
ATOM 1271 C C . SER A 1 165 ? 42.488 -4.179 -70.444 1.00 93.25 165 SER A C 1
ATOM 1273 O O . SER A 1 165 ? 43.304 -4.188 -71.364 1.00 93.25 165 SER A O 1
ATOM 1275 N N . GLU A 1 166 ? 42.476 -5.141 -69.521 1.00 92.88 166 GLU A N 1
ATOM 1276 C CA . GLU A 1 166 ? 43.372 -6.296 -69.550 1.00 92.88 166 GLU A CA 1
ATOM 1277 C C . GLU A 1 166 ? 43.004 -7.240 -70.695 1.00 92.88 166 GLU A C 1
ATOM 1279 O O . GLU A 1 166 ? 43.882 -7.691 -71.429 1.00 92.88 166 GLU A O 1
ATOM 1284 N N . ARG A 1 167 ? 41.706 -7.486 -70.915 1.00 91.19 167 ARG A N 1
ATOM 1285 C CA . ARG A 1 167 ? 41.209 -8.283 -72.047 1.00 91.19 167 ARG A CA 1
ATOM 1286 C C . ARG A 1 167 ? 41.549 -7.655 -73.391 1.00 91.19 167 ARG A C 1
ATOM 1288 O O . ARG A 1 167 ? 41.892 -8.389 -74.312 1.00 91.19 167 ARG A O 1
ATOM 1295 N N . SER A 1 168 ? 41.429 -6.336 -73.536 1.00 90.25 168 SER A N 1
ATOM 1296 C CA . SER A 1 168 ? 41.803 -5.659 -74.779 1.00 90.25 168 SER A CA 1
ATOM 1297 C C . SER A 1 168 ? 43.313 -5.739 -74.997 1.00 90.25 168 SER A C 1
ATOM 1299 O O . SER A 1 168 ? 43.732 -6.171 -76.065 1.00 90.25 168 SER A O 1
ATOM 1301 N N . ARG A 1 169 ? 44.129 -5.476 -73.968 1.00 89.00 169 ARG A N 1
ATOM 1302 C CA . ARG A 1 169 ? 45.589 -5.683 -74.016 1.00 89.00 169 ARG A CA 1
A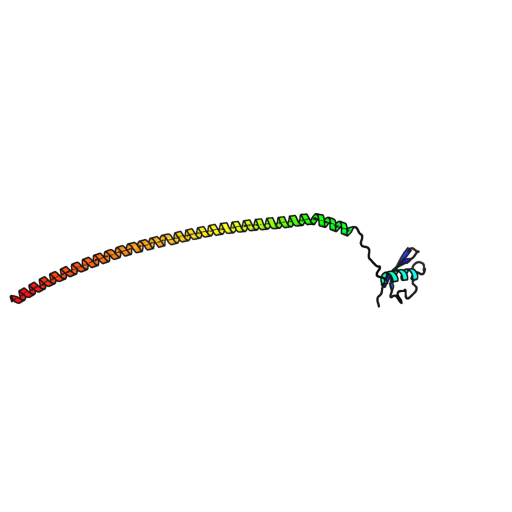TOM 1303 C C . ARG A 1 169 ? 45.977 -7.107 -74.421 1.00 89.00 169 ARG A C 1
ATOM 1305 O O . ARG A 1 169 ? 46.820 -7.270 -75.292 1.00 89.00 169 ARG A O 1
ATOM 1312 N N . ALA A 1 170 ? 45.336 -8.124 -73.848 1.00 84.25 170 ALA A N 1
ATOM 1313 C CA . ALA A 1 170 ? 45.589 -9.529 -74.171 1.00 84.25 170 ALA A CA 1
ATOM 1314 C C . ALA A 1 170 ? 45.079 -9.961 -75.559 1.00 84.25 170 ALA A C 1
ATOM 1316 O O . ALA A 1 170 ? 45.459 -11.022 -76.029 1.00 84.25 170 ALA A O 1
ATOM 1317 N N . ARG A 1 171 ? 44.196 -9.184 -76.201 1.00 80.50 171 ARG A N 1
ATOM 1318 C CA . ARG A 1 171 ? 43.749 -9.424 -77.586 1.00 80.50 171 ARG A CA 1
ATOM 1319 C C . ARG A 1 171 ? 44.649 -8.764 -78.632 1.00 80.50 171 ARG A C 1
ATOM 1321 O O . ARG A 1 171 ? 44.582 -9.159 -79.790 1.00 80.50 171 ARG A O 1
ATOM 1328 N N . PHE A 1 172 ? 45.404 -7.732 -78.251 1.00 69.75 172 PHE A N 1
ATOM 1329 C CA . PHE A 1 172 ? 46.331 -7.017 -79.137 1.00 69.75 172 PHE A CA 1
ATOM 1330 C C . PHE A 1 172 ? 47.778 -7.537 -79.061 1.00 69.75 172 PHE A C 1
ATOM 1332 O O . PHE A 1 172 ? 48.556 -7.229 -79.961 1.00 69.75 172 PHE A O 1
ATOM 1339 N N . ASN A 1 173 ? 48.119 -8.307 -78.023 1.00 55.50 173 ASN A N 1
ATOM 1340 C CA . ASN A 1 173 ? 49.357 -9.089 -77.918 1.00 55.50 173 ASN A CA 1
ATOM 1341 C C . ASN A 1 173 ? 49.135 -10.515 -78.426 1.00 55.50 173 ASN A C 1
ATOM 1343 O O . ASN A 1 173 ? 50.088 -11.072 -79.010 1.00 55.50 173 ASN A O 1
#

Radius of gyration: 62.54 Å; chains: 1; bounding box: 98×50×171 Å

Foldseek 3Di:
DDWDKFWDADPVRDTDIDTADDDVLAGPDWDADPPPRDTCRVVRSVRSVCVVVVVDDDDDDPPPVVVVVVVCVVVVVVVVVVVVVVVVVVVVVVVVVVVVVVVVVVVVVVVVVVVVCVVVVVVVVVVVVVVVVVVVVVVVVVVVVVVVVVVVVVVVVVVVVVVVVVVVVVVVD

Sequence (173 aa):
MATVPVKIICPCGQKYAFDVQPFDGRMPVPVFCPACGKDGTRDANHVIARILSGKTQPLAPPGVSTLLESLQSTLAPHLADAVKDAVVRELAAQRRQLLAAQQTAAAELMTLVSRLENMQAPLFERLRAYEDRLQELQRELEAQTGLNRELLKLKMEITRCQLESERSRARFN